Protein AF-A0A161M8I2-F1 (afdb_monomer_lite)

Secondary structure (DSSP, 8-state):
-PPPHHHHHHHHHHHTTT-SEEEEEEETTEEEEEE--HHHHHIIIIISGGGS-S-GGG---TTT-GGG-STTT--HHHHHHHHHHHGGGG-HHHHHHHHHHHHHHHHHHHHHHHT-

Foldseek 3Di:
DDDDPVNVVVVVLVVCPPDQKDWDPDDPNDTDIGGNHPVVVCCCVPVVVVVVVADPQQPDDCVVPVVCPDLNRDDDPSNVVVCVVCVVCPDPVNVVVCVVVVVVVVVVVVVVVVVD

pLDDT: mean 87.04, std 10.16, range [50.72, 97.75]

Organism: Triatoma infestans (NCBI:txid30076)

Structure (mmCIF, N/CA/C/O backbone):
data_AF-A0A161M8I2-F1
#
_entry.id   AF-A0A161M8I2-F1
#
loop_
_atom_site.group_PDB
_atom_site.id
_atom_site.type_symbol
_atom_site.label_atom_id
_atom_site.label_alt_id
_atom_site.label_comp_id
_atom_site.label_asym_id
_atom_site.label_entity_id
_atom_site.label_seq_id
_atom_site.pdbx_PDB_ins_code
_atom_site.Cartn_x
_atom_site.Cartn_y
_atom_site.Cartn_z
_atom_site.occupancy
_atom_site.B_iso_or_equiv
_atom_site.auth_seq_id
_atom_site.auth_comp_id
_atom_site.auth_asym_id
_atom_site.auth_atom_id
_atom_site.pdbx_PDB_model_num
ATOM 1 N N . MET A 1 1 ? 18.787 -10.049 19.352 1.00 50.72 1 MET A N 1
ATOM 2 C CA . MET A 1 1 ? 18.039 -9.376 18.270 1.00 50.72 1 MET A CA 1
ATOM 3 C C . MET A 1 1 ? 16.798 -8.773 18.906 1.00 50.72 1 MET A C 1
ATOM 5 O O . MET A 1 1 ? 16.102 -9.506 19.596 1.00 50.72 1 MET A O 1
ATOM 9 N N . LYS A 1 2 ? 16.615 -7.448 18.842 1.00 69.62 2 LYS A N 1
ATOM 10 C CA . LYS A 1 2 ? 15.431 -6.796 19.429 1.00 69.62 2 LYS A CA 1
ATOM 11 C C . LYS A 1 2 ? 14.218 -7.120 18.553 1.00 69.62 2 LYS A C 1
ATOM 13 O O . LYS A 1 2 ? 14.365 -7.154 17.337 1.00 69.62 2 LYS A O 1
ATOM 18 N N . GLU A 1 3 ? 13.079 -7.392 19.177 1.00 76.31 3 GLU A N 1
ATOM 19 C CA . GLU A 1 3 ? 11.808 -7.626 18.487 1.00 76.31 3 GLU A CA 1
ATOM 20 C C . GLU A 1 3 ? 11.438 -6.412 17.626 1.00 76.31 3 GLU A C 1
ATOM 22 O O . GLU A 1 3 ? 11.574 -5.270 18.078 1.00 76.31 3 GLU A O 1
ATOM 27 N N . THR A 1 4 ? 11.021 -6.653 16.381 1.00 85.88 4 THR A N 1
ATOM 28 C CA . THR A 1 4 ? 10.585 -5.574 15.492 1.00 85.88 4 THR A CA 1
ATOM 29 C C . THR A 1 4 ? 9.147 -5.162 15.806 1.00 85.88 4 THR A C 1
ATOM 31 O O . THR A 1 4 ? 8.383 -5.883 16.457 1.00 85.88 4 THR A O 1
ATOM 34 N N . LEU A 1 5 ? 8.758 -3.978 15.332 1.00 79.81 5 LEU A N 1
ATOM 35 C CA . LEU A 1 5 ? 7.369 -3.534 15.430 1.00 79.81 5 LEU A CA 1
ATOM 36 C C . LEU A 1 5 ? 6.429 -4.487 14.672 1.00 79.81 5 LEU A C 1
ATOM 38 O O . LEU A 1 5 ? 5.330 -4.762 15.142 1.00 79.81 5 LEU A O 1
ATOM 42 N N . GLU A 1 6 ? 6.881 -5.017 13.537 1.00 83.12 6 GLU A N 1
ATOM 43 C CA . GLU A 1 6 ? 6.130 -5.960 12.703 1.00 83.12 6 GLU A CA 1
ATOM 44 C C . GLU A 1 6 ? 5.870 -7.274 13.449 1.00 83.12 6 GLU A C 1
ATOM 46 O O . GLU A 1 6 ? 4.719 -7.699 13.552 1.00 83.12 6 GLU A O 1
ATOM 51 N N . ASP A 1 7 ? 6.907 -7.846 14.073 1.00 87.44 7 ASP A N 1
ATOM 52 C CA . ASP A 1 7 ? 6.781 -9.053 14.904 1.00 87.44 7 ASP A CA 1
ATOM 53 C C . ASP A 1 7 ? 5.796 -8.840 16.064 1.00 87.44 7 ASP A C 1
ATOM 55 O O . ASP A 1 7 ? 5.001 -9.721 16.401 1.00 87.44 7 ASP A O 1
ATOM 59 N N . SER A 1 8 ? 5.823 -7.646 16.664 1.00 85.44 8 SER A N 1
ATOM 60 C CA . SER A 1 8 ? 4.929 -7.282 17.766 1.00 85.44 8 SER A CA 1
ATOM 61 C C . SER A 1 8 ? 3.470 -7.188 17.304 1.00 85.44 8 SER A C 1
ATOM 63 O O . SER A 1 8 ? 2.573 -7.684 17.988 1.00 85.44 8 SER A O 1
ATOM 65 N N . ILE A 1 9 ? 3.218 -6.573 16.141 1.00 85.19 9 ILE A N 1
ATOM 66 C CA . ILE A 1 9 ? 1.872 -6.447 15.561 1.00 85.19 9 ILE A CA 1
ATOM 67 C C . ILE A 1 9 ? 1.319 -7.826 15.187 1.00 85.19 9 ILE A C 1
ATOM 69 O O . ILE A 1 9 ? 0.167 -8.110 15.510 1.00 85.19 9 ILE A O 1
ATOM 73 N N . ASP A 1 10 ? 2.126 -8.703 14.584 1.00 88.81 10 ASP A N 1
ATOM 74 C CA . ASP A 1 10 ? 1.715 -10.069 14.228 1.00 88.81 10 ASP A CA 1
ATOM 75 C C . ASP A 1 10 ? 1.327 -10.896 15.467 1.00 88.81 10 ASP A C 1
ATOM 77 O O . ASP A 1 10 ? 0.296 -11.574 15.486 1.00 88.81 10 ASP A O 1
ATOM 81 N N . LYS A 1 11 ? 2.090 -10.779 16.561 1.00 89.19 11 LYS A N 1
ATOM 82 C CA . LYS A 1 11 ? 1.728 -11.418 17.836 1.00 89.19 11 LYS A CA 1
ATOM 83 C C . LYS A 1 11 ? 0.408 -10.898 18.392 1.00 89.19 11 LYS A C 1
ATOM 85 O O . LYS A 1 11 ? -0.379 -11.689 18.912 1.00 89.19 11 LYS A O 1
ATOM 90 N N . ILE A 1 12 ? 0.161 -9.590 18.311 1.00 88.50 12 ILE A N 1
ATOM 91 C CA . ILE A 1 12 ? -1.097 -8.990 18.773 1.00 88.50 12 ILE A CA 1
ATOM 92 C C . ILE A 1 12 ? -2.257 -9.468 17.903 1.00 88.50 12 ILE A C 1
ATOM 94 O O . ILE A 1 12 ? -3.270 -9.891 18.453 1.00 88.50 12 ILE A O 1
ATOM 98 N N . TYR A 1 13 ? -2.087 -9.466 16.579 1.00 87.94 13 TYR A N 1
ATOM 99 C CA . TYR A 1 13 ? -3.071 -9.970 15.624 1.00 87.94 13 TYR A CA 1
ATOM 100 C C . TYR A 1 13 ? -3.483 -11.408 15.969 1.00 87.94 13 TYR A C 1
ATOM 102 O O . TYR A 1 13 ? -4.661 -11.680 16.176 1.00 87.94 13 TYR A O 1
ATOM 110 N N . LYS A 1 14 ? -2.504 -12.306 16.150 1.00 90.25 14 LYS A N 1
ATOM 111 C CA . LYS A 1 14 ? -2.747 -13.716 16.502 1.00 90.25 14 LYS A CA 1
ATOM 112 C C . LYS A 1 14 ? -3.367 -13.894 17.886 1.00 90.25 14 LYS A C 1
ATOM 114 O O . LYS A 1 14 ? -4.225 -14.747 18.073 1.00 90.25 14 LYS A O 1
ATOM 119 N N . LYS A 1 15 ? -2.924 -13.119 18.879 1.00 90.50 15 LYS A N 1
ATOM 120 C CA . LYS A 1 15 ? -3.427 -13.222 20.259 1.00 90.50 15 LYS A CA 1
ATOM 121 C C . LYS A 1 15 ? -4.865 -12.725 20.396 1.00 90.50 15 LYS A C 1
ATOM 123 O O . LYS A 1 15 ? -5.579 -13.174 21.286 1.00 90.50 15 LYS A O 1
ATOM 128 N N . MET A 1 16 ? -5.254 -11.770 19.560 1.00 88.88 16 MET A N 1
ATOM 129 C CA . MET A 1 16 ? -6.550 -11.102 19.623 1.00 88.88 16 MET A CA 1
ATOM 130 C C . MET A 1 16 ? -7.541 -11.654 18.594 1.00 88.88 16 MET A C 1
ATOM 132 O O . MET A 1 16 ? -8.540 -10.990 18.317 1.00 88.88 16 MET A O 1
ATOM 136 N N . ASP A 1 17 ? -7.274 -12.851 18.067 1.00 85.25 17 ASP A N 1
ATOM 137 C CA . ASP A 1 17 ? -8.150 -13.559 17.140 1.00 85.25 17 ASP A CA 1
ATOM 138 C C . ASP A 1 17 ? -9.592 -13.637 17.676 1.00 85.25 17 ASP A C 1
ATOM 140 O O . ASP A 1 17 ? -9.830 -13.842 18.869 1.00 85.25 17 ASP A O 1
ATOM 144 N N . GLY A 1 18 ? -10.560 -13.391 16.794 1.00 86.62 18 GLY A N 1
ATOM 145 C CA . GLY A 1 18 ? -11.980 -13.249 17.134 1.00 86.62 18 GLY A CA 1
ATOM 146 C C . GLY A 1 18 ? -12.437 -11.842 17.554 1.00 86.62 18 GLY A C 1
ATOM 147 O O . GLY A 1 18 ? -13.642 -11.592 17.586 1.00 86.62 18 GLY A O 1
ATOM 148 N N . ASN A 1 19 ? -11.530 -10.895 17.826 1.00 92.38 19 ASN A N 1
ATOM 149 C CA . ASN A 1 19 ? -11.904 -9.488 18.014 1.00 92.38 19 ASN A CA 1
ATOM 150 C C . ASN A 1 19 ? -11.969 -8.746 16.679 1.00 92.38 19 ASN A C 1
ATOM 152 O O . ASN A 1 19 ? -11.207 -9.025 15.760 1.00 92.38 19 ASN A O 1
ATOM 156 N N . LYS A 1 20 ? -12.831 -7.728 16.596 1.00 92.62 20 LYS A N 1
ATOM 157 C CA . LYS A 1 20 ? -12.956 -6.907 15.382 1.00 92.62 20 LYS A CA 1
ATOM 158 C C . LYS A 1 20 ? -11.886 -5.820 15.256 1.00 92.62 20 LYS A C 1
ATOM 160 O O . LYS A 1 20 ? -11.495 -5.447 14.150 1.00 92.62 20 LYS A O 1
ATOM 165 N N . TYR A 1 21 ? -11.420 -5.300 16.388 1.00 92.94 21 TYR A N 1
ATOM 166 C CA . TYR A 1 21 ? -10.375 -4.283 16.477 1.00 92.94 21 TYR A CA 1
ATOM 167 C C . TYR A 1 21 ? -9.729 -4.297 17.866 1.00 92.94 21 TYR A C 1
ATOM 169 O O . TYR A 1 21 ? -10.320 -4.777 18.834 1.00 92.94 21 TYR A O 1
ATOM 177 N N . VAL A 1 22 ? -8.519 -3.746 17.970 1.00 92.44 22 VAL A N 1
ATOM 178 C CA . VAL A 1 22 ? -7.736 -3.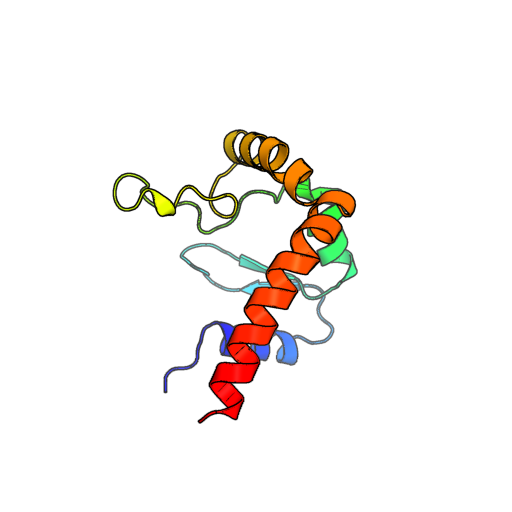677 19.211 1.00 92.44 22 VAL A CA 1
ATOM 179 C C . VAL A 1 22 ? -7.117 -2.291 19.351 1.00 92.44 22 VAL A C 1
ATOM 181 O O . VAL A 1 22 ? -6.522 -1.766 18.413 1.00 92.44 22 VAL A O 1
ATOM 184 N N . GLY A 1 23 ? -7.237 -1.692 20.535 1.00 89.12 23 GLY A N 1
ATOM 185 C CA . GLY A 1 23 ? -6.519 -0.463 20.864 1.00 89.12 23 GLY A CA 1
ATOM 186 C C . GLY A 1 23 ? -5.043 -0.750 21.133 1.00 89.12 23 GLY A C 1
ATOM 187 O O . GLY A 1 23 ? -4.716 -1.582 21.979 1.00 89.12 23 GLY A O 1
ATOM 188 N N . LEU A 1 24 ? -4.156 -0.046 20.437 1.00 84.44 24 LEU A N 1
ATOM 189 C CA . LEU A 1 24 ? -2.720 -0.070 20.674 1.00 84.44 24 LEU A CA 1
ATOM 190 C C . LEU A 1 24 ? -2.311 1.185 21.452 1.00 84.44 24 LEU A C 1
ATOM 192 O O . LEU A 1 24 ? -2.588 2.308 21.006 1.00 84.44 24 LEU A O 1
ATOM 196 N N . PRO A 1 25 ? -1.639 1.033 22.606 1.00 73.06 25 PRO A N 1
ATOM 197 C CA . PRO A 1 25 ? -1.098 2.179 23.305 1.00 73.06 25 PRO A CA 1
ATOM 198 C C . PRO A 1 25 ? 0.059 2.762 22.488 1.00 73.06 25 PRO A C 1
ATOM 200 O O . PRO A 1 25 ? 1.095 2.126 22.325 1.00 73.06 25 PRO A O 1
ATOM 203 N N . ASN A 1 26 ? -0.125 4.002 22.033 1.00 68.69 26 ASN A N 1
ATOM 204 C CA . ASN A 1 26 ? 0.948 4.911 21.643 1.00 68.69 26 ASN A CA 1
ATOM 205 C C . ASN A 1 26 ? 1.866 4.411 20.500 1.00 68.69 26 ASN A C 1
ATOM 207 O O . ASN A 1 26 ? 3.030 4.071 20.718 1.00 68.69 26 ASN A O 1
ATOM 211 N N . ILE A 1 27 ? 1.366 4.442 19.260 1.00 74.31 27 ILE A N 1
ATOM 212 C CA . ILE A 1 27 ? 2.207 4.332 18.058 1.00 74.31 27 ILE A CA 1
ATOM 213 C C . ILE A 1 27 ? 2.624 5.754 17.656 1.00 74.31 27 ILE A C 1
ATOM 215 O O . ILE A 1 27 ? 1.775 6.599 17.384 1.00 74.31 27 ILE A O 1
ATOM 219 N N . TYR A 1 28 ? 3.929 6.040 17.665 1.00 72.00 28 TYR A N 1
ATOM 220 C CA . TYR A 1 28 ? 4.498 7.368 17.361 1.00 72.00 28 TYR A CA 1
ATOM 221 C C . TYR A 1 28 ? 3.895 8.549 18.153 1.00 72.00 28 TYR A C 1
ATOM 223 O O . TYR A 1 28 ? 3.738 9.646 17.623 1.00 72.00 28 TYR A O 1
ATOM 231 N N . GLY A 1 29 ? 3.552 8.365 19.426 1.00 76.62 29 GLY A N 1
ATOM 232 C CA . GLY A 1 29 ? 2.958 9.425 20.252 1.00 76.62 29 GLY A CA 1
ATOM 233 C C . GLY A 1 29 ? 1.428 9.461 20.225 1.00 76.62 29 GLY A C 1
ATOM 234 O O . GLY A 1 29 ? 0.848 10.278 20.935 1.00 76.62 29 GLY A O 1
ATOM 235 N N . GLN A 1 30 ? 0.769 8.617 19.421 1.00 79.81 30 GLN A N 1
ATOM 236 C CA . GLN A 1 30 ? -0.664 8.725 19.135 1.00 79.81 30 GLN A CA 1
ATOM 237 C C . GLN A 1 30 ? -1.439 7.448 19.510 1.00 79.81 30 GLN A C 1
ATOM 239 O O . GLN A 1 30 ? -0.977 6.331 19.231 1.00 79.81 30 GLN A O 1
ATOM 244 N N . PRO A 1 31 ? -2.638 7.570 20.116 1.00 85.25 31 PRO A N 1
ATOM 245 C CA . PRO A 1 31 ? -3.561 6.448 20.263 1.00 85.25 31 PRO A CA 1
ATOM 246 C C . PRO A 1 31 ? -3.877 5.855 18.890 1.00 85.25 31 PRO A C 1
ATOM 248 O O . PRO A 1 31 ? -4.278 6.574 17.979 1.00 85.25 31 PRO A O 1
ATOM 251 N N . THR A 1 32 ? -3.679 4.548 18.731 1.00 86.69 32 THR A N 1
ATOM 252 C CA . THR A 1 32 ? -3.860 3.871 17.442 1.00 86.69 32 THR A CA 1
ATOM 253 C C . THR A 1 32 ? -4.775 2.673 17.613 1.00 86.69 32 THR A C 1
ATOM 255 O O . THR A 1 32 ? -4.724 1.986 18.629 1.00 86.69 32 THR A O 1
ATOM 258 N N . MET A 1 33 ? -5.622 2.417 16.622 1.00 90.00 33 MET A N 1
ATOM 259 C CA . MET A 1 33 ? -6.489 1.245 16.587 1.00 90.00 33 MET A CA 1
ATOM 260 C C . MET A 1 33 ? -6.024 0.307 15.476 1.00 90.00 33 MET A C 1
ATOM 262 O O . MET A 1 33 ? -5.865 0.727 14.332 1.00 90.00 33 MET A O 1
ATOM 266 N N . LEU A 1 34 ? -5.810 -0.958 15.823 1.00 90.38 34 LEU A N 1
ATOM 267 C CA . LEU A 1 34 ? -5.559 -2.030 14.872 1.00 90.38 34 LEU A CA 1
ATOM 268 C C . LEU A 1 34 ? -6.896 -2.652 14.470 1.00 90.38 34 LEU A C 1
ATOM 270 O O . LEU A 1 34 ? -7.640 -3.129 15.327 1.00 90.38 34 LEU A O 1
ATOM 274 N N . LEU A 1 35 ? -7.196 -2.641 13.176 1.00 92.56 35 LEU A N 1
ATOM 275 C CA . LEU A 1 35 ? -8.393 -3.260 12.612 1.00 92.56 35 LEU A CA 1
ATOM 276 C C . LEU A 1 35 ? -8.091 -4.719 12.267 1.00 92.56 35 LEU A C 1
ATOM 278 O O . LEU A 1 35 ? -7.057 -4.996 11.661 1.00 92.56 35 LEU A O 1
ATOM 282 N N . LEU A 1 36 ? -8.982 -5.629 12.655 1.00 92.88 36 LEU A N 1
ATOM 283 C CA . LEU A 1 36 ? -8.819 -7.074 12.458 1.00 92.88 36 LEU A CA 1
ATOM 284 C C . LEU A 1 36 ? -9.938 -7.669 11.591 1.00 92.88 36 LEU A C 1
ATOM 286 O O . LEU A 1 36 ? -9.704 -8.632 10.870 1.00 92.88 36 LEU A O 1
ATOM 290 N N . ASP A 1 37 ? -11.137 -7.083 11.635 1.00 94.06 37 ASP A N 1
ATOM 291 C CA . ASP A 1 37 ? -12.292 -7.516 10.845 1.00 94.06 37 ASP A CA 1
ATOM 292 C C . ASP A 1 37 ? -12.199 -7.001 9.391 1.00 94.06 37 ASP A C 1
ATOM 294 O O . ASP A 1 37 ? -12.180 -5.779 9.184 1.00 94.06 37 ASP A O 1
ATOM 298 N N . PRO A 1 38 ? -12.179 -7.890 8.376 1.00 93.81 38 PRO A N 1
ATOM 299 C CA . PRO A 1 38 ? -12.154 -7.502 6.968 1.00 93.81 38 PRO A CA 1
ATOM 300 C C . PRO A 1 38 ? -13.293 -6.565 6.556 1.00 93.81 38 PRO A C 1
ATOM 302 O O . PRO A 1 38 ? -13.064 -5.676 5.738 1.00 93.81 38 PRO A O 1
ATOM 305 N N . GLU A 1 39 ? -14.490 -6.706 7.136 1.00 96.12 39 GLU A N 1
ATOM 306 C CA . GLU A 1 39 ? -15.634 -5.846 6.808 1.00 96.12 39 GLU A CA 1
ATOM 307 C C . GLU A 1 39 ? -15.383 -4.400 7.251 1.00 96.12 39 GLU A C 1
ATOM 309 O O . GLU A 1 39 ? -15.694 -3.450 6.529 1.00 96.12 39 GLU A O 1
ATOM 314 N N . ILE A 1 40 ? -14.768 -4.220 8.425 1.00 95.62 40 ILE A N 1
ATOM 315 C CA . ILE A 1 40 ? -14.400 -2.895 8.942 1.00 95.62 40 ILE A CA 1
ATOM 316 C C . ILE A 1 40 ? -13.245 -2.309 8.129 1.00 95.62 40 ILE A C 1
ATOM 318 O O . ILE A 1 40 ? -13.245 -1.117 7.816 1.00 95.62 40 ILE A O 1
ATOM 322 N N . ILE A 1 41 ? -12.264 -3.138 7.766 1.00 95.12 41 ILE A N 1
ATOM 323 C CA . ILE A 1 41 ? -11.138 -2.720 6.925 1.00 95.12 41 ILE A CA 1
ATOM 324 C C . ILE A 1 41 ? -11.650 -2.237 5.564 1.00 95.12 41 ILE A C 1
ATOM 326 O O . ILE A 1 41 ? -11.247 -1.167 5.111 1.00 95.12 41 ILE A O 1
ATOM 330 N N . GLU A 1 42 ? -12.565 -2.972 4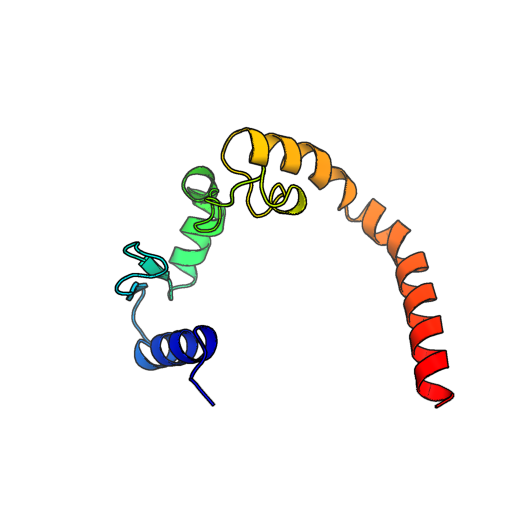.931 1.00 96.81 42 GLU A N 1
ATOM 331 C CA . GLU A 1 42 ? -13.193 -2.570 3.670 1.00 96.81 42 GLU A CA 1
ATOM 332 C C . GLU A 1 42 ? -13.969 -1.259 3.827 1.00 96.81 42 GLU A C 1
ATOM 334 O O . GLU A 1 42 ? -13.814 -0.337 3.022 1.00 96.81 42 GLU A O 1
ATOM 339 N N . GLN A 1 43 ? -14.768 -1.149 4.892 1.00 96.62 43 GLN A N 1
ATOM 340 C CA . GLN A 1 43 ? -15.520 0.061 5.199 1.00 96.62 43 GLN A CA 1
ATOM 341 C C . GLN A 1 43 ? -14.595 1.285 5.257 1.00 96.62 43 GLN A C 1
ATOM 343 O O . GLN A 1 43 ? -14.866 2.282 4.594 1.00 96.62 43 GLN A O 1
ATOM 348 N N . ILE A 1 44 ? -13.471 1.190 5.969 1.00 95.12 44 ILE A N 1
ATOM 349 C CA . ILE A 1 44 ? -12.526 2.299 6.159 1.00 95.12 44 ILE A CA 1
ATOM 350 C C . ILE A 1 44 ? -11.694 2.580 4.901 1.00 95.12 44 ILE A C 1
ATOM 352 O O . ILE A 1 44 ? -11.524 3.738 4.522 1.00 95.12 44 ILE A O 1
ATOM 356 N N . LEU A 1 45 ? -11.169 1.545 4.241 1.00 93.88 45 LEU A N 1
ATOM 357 C CA . LEU A 1 45 ? -10.250 1.704 3.109 1.00 93.88 45 LEU A CA 1
ATOM 358 C C . LEU A 1 45 ? -10.951 1.976 1.776 1.00 93.88 45 LEU A C 1
ATOM 360 O O . LEU A 1 45 ? -10.294 2.443 0.845 1.00 93.88 45 LEU A O 1
ATOM 364 N N . ILE A 1 46 ? -12.252 1.688 1.669 1.00 94.75 46 ILE A N 1
ATOM 365 C CA . ILE A 1 46 ? -13.022 1.858 0.431 1.00 94.75 46 ILE A CA 1
ATOM 366 C C . ILE A 1 46 ? -14.149 2.865 0.623 1.00 94.75 46 ILE A C 1
ATOM 368 O O . ILE A 1 46 ? -14.149 3.904 -0.037 1.00 94.75 46 ILE A O 1
ATOM 372 N N . LYS A 1 47 ? -15.115 2.570 1.502 1.00 96.00 47 LYS A N 1
ATOM 373 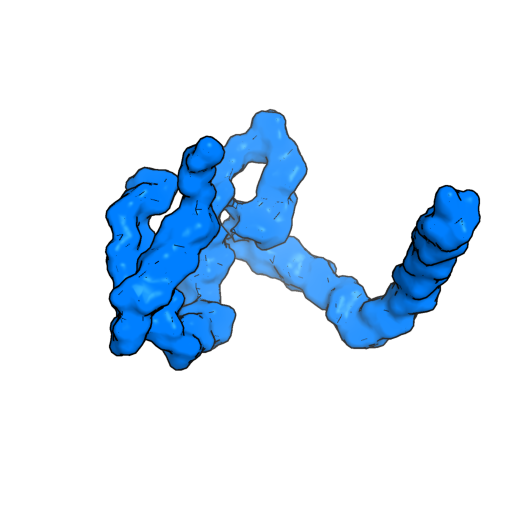C CA . LYS A 1 47 ? -16.363 3.350 1.578 1.00 96.00 47 LYS A CA 1
ATOM 374 C C . LYS A 1 47 ? -16.142 4.712 2.230 1.00 96.00 47 LYS A C 1
ATOM 376 O O . LYS A 1 47 ? -16.541 5.731 1.677 1.00 96.00 47 LYS A O 1
ATOM 381 N N . ASP A 1 48 ? -15.421 4.724 3.346 1.00 95.62 48 ASP A N 1
ATOM 382 C CA . ASP A 1 48 ? -15.150 5.913 4.152 1.00 95.62 48 ASP A CA 1
ATOM 383 C C . ASP A 1 48 ? -13.745 6.482 3.919 1.00 95.62 48 ASP A C 1
ATOM 385 O O . ASP A 1 48 ? -13.298 7.360 4.660 1.00 95.62 48 ASP A O 1
ATOM 389 N N . PHE A 1 49 ? -13.057 6.044 2.859 1.00 91.31 49 PHE A N 1
ATOM 390 C CA . PHE A 1 49 ? -11.671 6.418 2.562 1.00 91.31 49 PHE A CA 1
ATOM 391 C C . PHE A 1 49 ? -11.436 7.937 2.556 1.00 91.31 49 PHE A C 1
ATOM 393 O O . PHE A 1 49 ? -10.371 8.408 2.952 1.00 91.31 49 PHE A O 1
ATOM 400 N N . SER A 1 50 ? -12.430 8.738 2.155 1.00 89.62 50 SER A N 1
ATOM 401 C CA . SER A 1 50 ? -12.334 10.203 2.171 1.00 89.62 50 SER A CA 1
ATOM 402 C C . SER A 1 50 ? -12.034 10.793 3.553 1.00 89.62 50 SER A C 1
ATOM 404 O O . SER A 1 50 ? -11.472 11.885 3.625 1.00 89.62 50 SER A O 1
ATOM 406 N N . HIS A 1 51 ? -12.381 10.089 4.631 1.00 90.00 51 HIS A N 1
ATOM 407 C CA . HIS A 1 51 ? -12.091 10.486 6.010 1.00 90.00 51 HIS A CA 1
ATOM 408 C C . HIS A 1 51 ? -10.719 9.988 6.495 1.00 90.00 51 HIS A C 1
ATOM 410 O O . HIS A 1 51 ? -10.161 10.566 7.421 1.00 90.00 51 HIS A O 1
ATOM 416 N N . PHE A 1 52 ? -10.154 8.960 5.851 1.00 89.06 52 PHE A N 1
ATOM 417 C CA . PHE A 1 52 ? -8.946 8.242 6.287 1.00 89.06 52 PHE A CA 1
ATOM 418 C C . PHE A 1 52 ? -7.794 8.299 5.265 1.00 89.06 52 PHE A C 1
ATOM 420 O O . PHE A 1 52 ? -6.929 7.425 5.233 1.00 89.06 52 PHE A O 1
ATOM 427 N N . GLN A 1 53 ? -7.778 9.314 4.397 1.00 84.56 53 GLN A N 1
ATOM 428 C CA . GLN A 1 53 ? -6.788 9.429 3.314 1.00 84.56 53 GLN A CA 1
ATOM 429 C C . GLN A 1 53 ? -5.380 9.828 3.796 1.00 84.56 53 GLN A C 1
ATOM 431 O O . GLN A 1 53 ? -4.390 9.508 3.135 1.00 84.56 53 GLN A O 1
ATOM 436 N N . ASP A 1 54 ? -5.292 10.511 4.938 1.00 85.25 54 ASP A N 1
ATOM 437 C CA . ASP A 1 54 ? -4.048 11.050 5.479 1.00 85.25 54 ASP A CA 1
ATOM 438 C C . ASP A 1 54 ? -3.321 10.002 6.338 1.00 85.25 54 ASP A C 1
ATOM 440 O O . ASP A 1 54 ? -3.907 9.380 7.225 1.00 85.25 54 ASP A O 1
ATOM 444 N N . ARG A 1 55 ? -2.019 9.803 6.091 1.00 79.56 55 ARG A N 1
ATOM 445 C CA . ARG A 1 55 ? -1.195 8.825 6.823 1.00 79.56 55 ARG A CA 1
ATOM 446 C C . ARG A 1 55 ? -0.464 9.465 8.003 1.00 79.56 55 ARG A C 1
ATOM 448 O O . ARG A 1 55 ? -0.075 10.627 7.942 1.00 79.56 55 ARG A O 1
ATOM 455 N N . ILE A 1 56 ? -0.226 8.669 9.051 1.00 69.62 56 ILE A N 1
ATOM 456 C CA . ILE A 1 56 ? 0.409 9.083 10.323 1.00 69.62 56 ILE A CA 1
ATOM 457 C C . ILE A 1 56 ? 1.842 9.620 10.121 1.00 69.62 56 ILE A C 1
ATOM 459 O O . ILE A 1 56 ? 2.313 10.454 10.893 1.00 69.62 56 ILE A O 1
ATOM 463 N N . SER A 1 57 ? 2.536 9.188 9.064 1.00 63.88 57 SER A N 1
ATOM 464 C CA . SER A 1 57 ? 3.934 9.537 8.788 1.00 63.88 57 SER A CA 1
ATOM 465 C C . SER A 1 57 ? 4.154 10.941 8.211 1.00 63.88 57 SER A C 1
ATOM 467 O O . SER A 1 57 ? 5.274 11.283 7.879 1.00 63.88 57 SER A O 1
ATOM 469 N N . SER A 1 58 ? 3.143 11.789 8.075 1.00 56.97 58 SER A N 1
ATOM 470 C CA . SER A 1 58 ? 3.245 13.059 7.336 1.00 56.97 58 SER A CA 1
ATOM 471 C C . SER A 1 58 ? 3.970 14.217 8.044 1.00 56.97 58 SER A C 1
ATOM 473 O O . SER A 1 58 ? 4.103 15.287 7.458 1.00 56.97 58 SER A O 1
ATOM 475 N N . HIS A 1 59 ? 4.493 14.038 9.261 1.00 58.84 59 HIS A N 1
ATOM 476 C CA . HIS A 1 59 ? 5.206 15.098 10.003 1.00 58.84 59 HIS A CA 1
ATOM 477 C C . HIS A 1 59 ? 6.675 15.275 9.578 1.00 58.84 59 HIS A C 1
ATOM 479 O O . HIS A 1 59 ? 7.525 15.701 10.360 1.00 58.84 59 HIS A O 1
ATOM 485 N N . PHE A 1 60 ? 6.997 14.905 8.346 1.00 65.62 60 PHE A N 1
ATOM 486 C CA . PHE A 1 60 ? 8.341 14.994 7.805 1.00 65.62 60 PHE A CA 1
ATOM 487 C C . PHE A 1 60 ? 8.663 16.431 7.381 1.00 65.62 60 PHE A C 1
ATOM 489 O O . PHE A 1 60 ? 7.918 17.035 6.613 1.00 65.62 60 PHE A O 1
ATOM 496 N N . ASP A 1 61 ? 9.777 16.980 7.874 1.00 66.81 61 ASP A N 1
ATOM 497 C CA . ASP A 1 61 ? 10.250 18.298 7.450 1.00 66.81 61 ASP A CA 1
ATOM 498 C C . ASP A 1 61 ? 10.842 18.208 6.040 1.00 66.81 61 ASP A C 1
ATOM 500 O O . ASP A 1 61 ? 11.965 17.743 5.819 1.00 66.81 61 ASP A O 1
ATOM 504 N N . THR A 1 62 ? 10.075 18.688 5.068 1.00 68.62 62 THR A N 1
ATOM 505 C CA . THR A 1 62 ? 10.435 18.634 3.652 1.00 68.62 62 THR A CA 1
ATOM 506 C C . THR A 1 62 ? 11.625 19.534 3.314 1.00 68.62 62 THR A C 1
ATOM 508 O O . THR A 1 62 ? 12.291 19.314 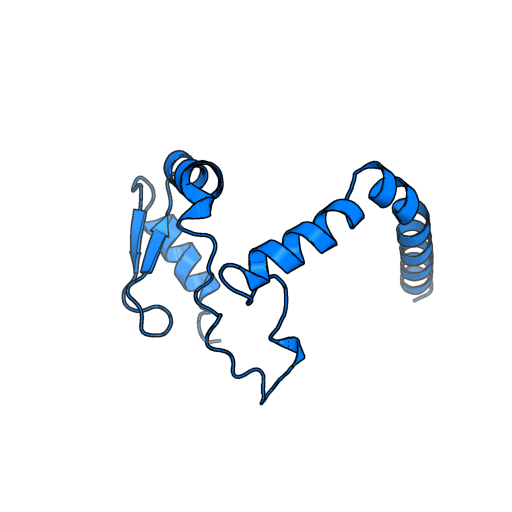2.301 1.00 68.62 62 THR A O 1
ATOM 511 N N . LYS A 1 63 ? 11.983 20.477 4.203 1.00 74.38 63 LYS A N 1
ATOM 512 C CA . LYS A 1 63 ? 13.223 21.263 4.104 1.00 74.38 63 LYS A CA 1
ATOM 513 C C . LYS A 1 63 ? 14.465 20.428 4.400 1.00 74.38 63 LYS A C 1
ATOM 515 O O . LYS A 1 63 ? 15.538 20.751 3.900 1.00 74.38 63 LYS A O 1
ATOM 520 N N . VAL A 1 64 ? 14.327 19.376 5.206 1.00 79.19 64 VAL A N 1
ATOM 521 C CA . VAL A 1 64 ? 15.421 18.459 5.552 1.00 79.19 64 VAL A CA 1
ATOM 522 C C . VAL A 1 64 ? 15.577 17.381 4.481 1.00 79.19 64 VAL A C 1
ATOM 524 O O . VAL A 1 64 ? 16.702 17.026 4.135 1.00 79.19 64 VAL A O 1
ATOM 527 N N . ASN A 1 65 ? 14.473 16.875 3.917 1.00 79.00 65 ASN A N 1
ATOM 528 C CA . ASN A 1 65 ? 14.523 15.906 2.824 1.00 79.00 65 ASN A CA 1
ATOM 529 C C . ASN A 1 65 ? 13.364 16.091 1.821 1.00 79.00 65 ASN A C 1
ATOM 531 O O . ASN A 1 65 ? 12.260 15.593 2.055 1.00 79.00 65 ASN A O 1
ATOM 535 N N . PRO A 1 66 ? 13.626 16.699 0.649 1.00 78.62 66 PRO A N 1
ATOM 536 C CA . PRO A 1 66 ? 12.614 16.913 -0.387 1.00 78.62 66 PRO A CA 1
ATOM 537 C C . PRO A 1 66 ? 11.966 15.628 -0.928 1.00 78.62 66 PRO A C 1
ATOM 539 O O . PRO A 1 66 ? 10.836 15.662 -1.405 1.00 78.62 66 PRO A O 1
ATOM 542 N N . LEU A 1 67 ? 12.634 14.469 -0.832 1.00 80.38 67 LEU A N 1
ATOM 543 C CA . LEU A 1 67 ? 12.071 13.181 -1.273 1.00 80.38 67 LEU A CA 1
ATOM 544 C C . LEU A 1 67 ? 10.946 12.674 -0.354 1.00 80.38 67 LEU A C 1
ATOM 546 O O . LEU A 1 67 ? 10.236 11.720 -0.690 1.00 80.38 67 LEU A O 1
ATOM 550 N N . GLN A 1 68 ? 10.766 13.305 0.809 1.00 77.75 68 GLN A N 1
ATOM 551 C CA . GLN A 1 68 ? 9.660 12.998 1.708 1.00 77.75 68 GLN A CA 1
ATOM 552 C C . GLN A 1 68 ? 8.316 13.508 1.166 1.00 77.75 68 GLN A C 1
ATOM 554 O O . GLN A 1 68 ? 7.294 12.944 1.551 1.00 77.75 68 GLN A O 1
ATOM 559 N N . GLU A 1 69 ? 8.294 14.451 0.212 1.00 78.56 69 GLU A N 1
ATOM 560 C CA . GLU A 1 69 ? 7.086 14.900 -0.508 1.00 78.56 69 GLU A CA 1
ATOM 561 C C . GLU A 1 69 ? 6.666 13.924 -1.619 1.00 78.56 69 GLU A C 1
ATOM 563 O O . GLU A 1 69 ? 6.636 14.239 -2.808 1.00 78.56 69 GLU A O 1
ATOM 568 N N . ASN A 1 70 ? 6.322 12.698 -1.236 1.00 83.81 70 ASN A N 1
ATOM 569 C CA . ASN A 1 70 ? 5.811 11.686 -2.157 1.00 83.81 70 ASN A CA 1
ATOM 570 C C . ASN A 1 70 ? 4.321 11.395 -1.913 1.00 83.81 70 ASN A C 1
ATOM 572 O O . ASN A 1 70 ? 3.736 11.793 -0.906 1.00 83.81 70 ASN A O 1
ATOM 576 N N . LEU A 1 71 ? 3.704 10.655 -2.840 1.00 86.25 71 LEU A N 1
ATOM 577 C CA . LEU A 1 71 ? 2.274 10.333 -2.811 1.00 86.25 71 LEU A CA 1
ATOM 578 C C . LEU A 1 71 ? 1.816 9.621 -1.525 1.00 86.25 71 LEU A C 1
ATOM 580 O O . LEU A 1 71 ? 0.633 9.674 -1.205 1.00 86.25 71 LEU A O 1
ATOM 584 N N . PHE A 1 72 ? 2.708 8.955 -0.790 1.00 82.19 72 PHE A N 1
ATOM 585 C CA . PHE A 1 72 ? 2.352 8.289 0.464 1.00 82.19 72 PHE A CA 1
ATOM 586 C C . PHE A 1 72 ? 2.339 9.238 1.667 1.00 82.19 72 PHE A C 1
ATOM 588 O O . PHE A 1 72 ? 1.633 8.962 2.632 1.00 82.19 72 PHE A O 1
ATOM 595 N N . ASN A 1 73 ? 3.086 10.340 1.607 1.00 82.62 73 ASN A N 1
ATOM 596 C CA . ASN A 1 73 ? 3.261 11.263 2.729 1.00 82.62 73 ASN A CA 1
ATOM 597 C C . ASN A 1 73 ? 2.478 12.572 2.577 1.00 82.62 73 ASN A C 1
ATOM 599 O O . ASN A 1 73 ? 2.167 13.207 3.582 1.00 82.62 73 ASN A O 1
ATOM 603 N N . LEU A 1 74 ? 2.166 12.989 1.344 1.00 86.12 74 LEU A N 1
ATOM 604 C CA . LEU A 1 74 ? 1.323 14.161 1.114 1.00 86.12 74 LEU A CA 1
ATOM 605 C C . LEU A 1 74 ? -0.075 13.948 1.705 1.00 86.12 74 LEU A C 1
ATOM 607 O O . LEU A 1 74 ? -0.598 12.834 1.703 1.00 86.12 74 LEU A O 1
ATOM 611 N N . GLN A 1 75 ? -0.694 15.046 2.133 1.00 84.56 75 GLN A N 1
ATOM 612 C CA . GLN A 1 75 ? -2.024 15.058 2.739 1.00 84.56 75 GLN A CA 1
ATOM 613 C C . GLN A 1 75 ? -3.007 15.934 1.960 1.00 84.56 75 GLN A C 1
ATOM 615 O O . GLN A 1 75 ? -2.623 16.780 1.137 1.00 84.56 75 GLN A O 1
ATOM 620 N N . GLY A 1 76 ? -4.296 15.722 2.227 1.00 86.62 76 GLY A N 1
ATOM 621 C CA . GLY A 1 76 ? -5.384 16.582 1.771 1.00 86.62 76 GLY A CA 1
ATOM 622 C C . GLY A 1 76 ? -5.352 16.896 0.269 1.00 86.62 76 GLY A C 1
ATOM 623 O O . GLY A 1 76 ? -5.256 16.015 -0.588 1.00 86.62 76 GLY A O 1
ATOM 624 N N . GLN A 1 77 ? -5.465 18.180 -0.078 1.00 89.00 77 GLN A N 1
ATOM 625 C CA . GLN A 1 77 ? -5.622 18.604 -1.473 1.00 89.00 77 GLN A CA 1
ATOM 626 C C . GLN A 1 77 ? -4.374 18.355 -2.335 1.00 89.00 77 GLN A C 1
ATOM 628 O O . GLN A 1 77 ? -4.501 18.054 -3.528 1.00 89.00 77 GLN A O 1
ATOM 633 N N . MET A 1 78 ? -3.175 18.445 -1.753 1.00 87.81 78 MET A N 1
ATOM 634 C CA . MET A 1 78 ? -1.926 18.165 -2.471 1.00 87.81 78 MET A CA 1
ATOM 635 C C . MET A 1 78 ? -1.842 16.690 -2.855 1.00 87.81 78 MET A C 1
ATOM 637 O O . MET A 1 78 ? -1.574 16.374 -4.016 1.00 87.81 78 MET A O 1
ATOM 641 N N . TRP A 1 79 ? -2.173 15.798 -1.916 1.00 89.12 79 TRP A N 1
ATOM 642 C CA . TRP A 1 79 ? -2.280 14.366 -2.176 1.00 89.12 79 TRP A CA 1
ATOM 643 C C . TRP A 1 79 ? -3.283 14.058 -3.291 1.00 89.12 79 TRP A C 1
ATOM 645 O O . TRP A 1 79 ? -2.935 13.387 -4.265 1.00 89.12 79 TRP A O 1
ATOM 655 N N . LYS A 1 80 ? -4.502 14.617 -3.208 1.00 89.69 80 LYS A N 1
ATOM 656 C CA . LYS A 1 80 ? -5.546 14.432 -4.234 1.00 89.69 80 LYS A CA 1
ATOM 657 C C . LYS A 1 80 ? -5.066 14.864 -5.618 1.00 89.69 80 LYS A C 1
ATOM 659 O O . LYS A 1 80 ? -5.294 14.161 -6.602 1.00 89.69 80 LYS A O 1
ATOM 664 N N . THR A 1 81 ? -4.381 16.004 -5.688 1.00 92.62 81 THR A N 1
ATOM 665 C CA . THR A 1 81 ? -3.864 16.567 -6.942 1.00 92.62 81 THR A CA 1
ATOM 666 C C . THR A 1 81 ? -2.739 15.718 -7.526 1.00 92.62 81 THR A C 1
ATOM 668 O O . THR A 1 81 ? -2.712 15.469 -8.730 1.00 92.62 81 THR A O 1
ATOM 671 N N . LEU A 1 82 ? -1.800 15.251 -6.700 1.00 91.69 82 LEU A N 1
ATOM 672 C CA . LEU A 1 82 ? -0.726 14.383 -7.180 1.00 91.69 82 LEU A CA 1
ATOM 673 C C . LEU A 1 82 ? -1.282 13.026 -7.634 1.00 91.69 82 LEU A C 1
ATOM 675 O O . LEU A 1 82 ? -0.918 12.535 -8.704 1.00 91.69 82 LEU A O 1
ATOM 679 N N . ARG A 1 83 ? -2.217 12.449 -6.869 1.00 91.56 83 ARG A N 1
ATOM 680 C CA . ARG A 1 83 ? -2.885 11.190 -7.217 1.00 91.56 83 ARG A CA 1
ATOM 681 C C . ARG A 1 83 ? -3.604 11.283 -8.556 1.00 91.56 83 ARG A C 1
ATOM 683 O O . ARG A 1 83 ? -3.454 10.377 -9.376 1.00 91.56 83 ARG A O 1
ATOM 690 N N . SER A 1 84 ? -4.375 12.345 -8.790 1.00 93.38 84 SER A N 1
ATOM 691 C CA . SER A 1 84 ? -5.126 12.508 -10.040 1.00 93.38 84 SER A CA 1
ATOM 692 C C . SER A 1 84 ? -4.206 12.650 -11.254 1.00 93.38 84 SER A C 1
ATOM 694 O O . SER A 1 84 ? -4.521 12.115 -12.313 1.00 93.38 84 SER A O 1
ATOM 696 N N . LYS A 1 85 ? -3.038 13.282 -11.090 1.00 93.75 85 LYS A N 1
ATOM 697 C CA . LYS A 1 85 ? -2.010 13.378 -12.137 1.00 93.75 85 LYS A CA 1
ATOM 698 C C . LYS A 1 85 ? -1.311 12.047 -12.425 1.00 93.75 85 LYS A C 1
ATOM 700 O O . LYS A 1 85 ? -0.994 11.777 -13.577 1.00 93.75 85 LYS A O 1
ATOM 705 N N . LEU A 1 86 ? -1.062 11.225 -11.403 1.00 92.88 86 LEU A N 1
ATOM 706 C CA . LEU A 1 86 ? -0.319 9.965 -11.548 1.00 92.88 86 LEU A CA 1
ATOM 707 C C . LEU A 1 86 ? -1.188 8.779 -11.979 1.00 92.88 86 LEU A C 1
ATOM 709 O O . LEU A 1 86 ? -0.715 7.913 -12.711 1.00 92.88 86 LEU A O 1
ATOM 713 N N . SER A 1 87 ? -2.450 8.732 -11.547 1.00 93.31 87 SER A N 1
ATOM 714 C CA . SER A 1 87 ? -3.347 7.592 -11.799 1.00 93.31 87 SER A CA 1
ATOM 715 C C . SER A 1 87 ? -3.467 7.197 -13.287 1.00 93.31 87 SER A C 1
ATOM 717 O O . SER A 1 87 ? -3.424 6.000 -13.572 1.00 93.31 87 SER A O 1
ATOM 719 N N . PRO A 1 88 ? -3.537 8.134 -14.260 1.00 93.62 88 PRO A N 1
ATOM 720 C CA . PRO A 1 88 ? -3.628 7.794 -15.686 1.00 93.62 88 PRO A CA 1
ATOM 721 C C . PRO A 1 88 ? -2.412 7.035 -16.244 1.00 93.62 88 PRO A C 1
ATOM 723 O O . PRO A 1 88 ? -2.531 6.319 -17.243 1.00 93.62 88 PRO A O 1
ATOM 726 N N . THR A 1 89 ? -1.243 7.158 -15.608 1.00 92.44 89 THR A N 1
ATOM 727 C CA . THR A 1 89 ? -0.015 6.466 -16.030 1.00 92.44 89 THR A CA 1
ATOM 728 C C . THR A 1 89 ? -0.089 4.962 -15.773 1.00 92.44 89 THR A C 1
ATOM 730 O O . THR A 1 89 ? 0.499 4.184 -16.517 1.00 92.44 89 THR A O 1
ATOM 733 N N . PHE A 1 90 ? -0.871 4.536 -14.778 1.00 91.69 90 PHE A N 1
ATOM 734 C CA . PHE A 1 90 ? -0.995 3.137 -14.355 1.00 91.69 90 PHE A CA 1
ATOM 735 C C . PHE A 1 90 ? -2.260 2.455 -14.896 1.00 91.69 90 PHE A C 1
ATOM 737 O O . PHE A 1 90 ? -2.789 1.522 -14.297 1.00 91.69 90 PHE A O 1
ATOM 744 N N . THR A 1 91 ? -2.767 2.910 -16.043 1.00 95.06 91 THR A N 1
ATOM 745 C CA . THR A 1 91 ? -3.868 2.224 -16.735 1.00 95.06 91 THR A CA 1
ATOM 746 C C . THR A 1 91 ? -3.409 0.872 -17.278 1.00 95.06 91 THR A C 1
ATOM 748 O O . THR A 1 91 ? -2.253 0.709 -17.668 1.00 95.06 91 THR A O 1
ATOM 751 N N . SER A 1 92 ? -4.325 -0.095 -17.392 1.00 94.50 92 SER A N 1
ATOM 752 C CA . SER A 1 92 ? -4.006 -1.431 -17.919 1.00 94.50 92 SER A CA 1
ATOM 753 C C . SER A 1 92 ? -3.349 -1.383 -19.304 1.00 94.50 92 SER A C 1
ATOM 755 O O . SER A 1 92 ? -2.453 -2.173 -19.584 1.00 94.50 92 SER A O 1
ATOM 757 N N . GLY A 1 93 ? -3.736 -0.427 -20.159 1.00 94.38 93 GLY A N 1
ATOM 758 C CA . GLY A 1 93 ? -3.117 -0.228 -21.473 1.00 94.38 93 GLY A CA 1
ATOM 759 C C . GLY A 1 93 ? -1.663 0.247 -21.394 1.00 94.38 93 GLY A C 1
ATOM 760 O O . GLY A 1 93 ? -0.803 -0.293 -22.088 1.00 94.38 93 GLY A O 1
ATOM 761 N N . LYS A 1 94 ? -1.365 1.217 -20.519 1.00 93.50 94 LYS A N 1
ATOM 762 C CA . LYS A 1 94 ? 0.007 1.703 -20.294 1.00 93.50 94 LYS A CA 1
ATOM 763 C C . LYS A 1 94 ? 0.877 0.640 -19.629 1.00 93.50 94 LYS A C 1
ATOM 765 O O . LYS A 1 94 ? 1.996 0.423 -20.079 1.00 93.50 94 LYS A O 1
ATOM 770 N N . LEU A 1 95 ? 0.341 -0.083 -18.646 1.00 95.19 95 LEU A N 1
ATOM 771 C CA . LEU A 1 95 ? 1.033 -1.200 -18.000 1.00 95.19 95 LEU A CA 1
ATOM 772 C C . LEU A 1 95 ? 1.361 -2.320 -18.993 1.00 95.19 95 LEU A C 1
ATOM 774 O O . LEU A 1 95 ? 2.488 -2.806 -19.015 1.00 95.19 95 LEU A O 1
ATOM 778 N N . LYS A 1 96 ? 0.415 -2.681 -19.870 1.00 94.19 96 LYS A N 1
ATOM 779 C CA . LYS A 1 96 ? 0.657 -3.667 -20.932 1.00 94.19 96 LYS A CA 1
ATOM 780 C C . LYS A 1 96 ? 1.759 -3.216 -21.892 1.00 94.19 96 LYS A C 1
ATOM 782 O O . LYS A 1 96 ? 2.540 -4.044 -22.343 1.00 94.19 96 LYS A O 1
ATOM 787 N N . TRP A 1 97 ? 1.837 -1.920 -22.190 1.00 92.81 97 TRP A N 1
ATOM 788 C CA . TRP A 1 97 ? 2.909 -1.365 -23.015 1.00 92.81 97 TRP A CA 1
ATOM 789 C C . TRP A 1 97 ? 4.276 -1.399 -22.309 1.00 92.81 97 TRP A C 1
ATOM 791 O O . TRP A 1 97 ? 5.267 -1.756 -22.933 1.00 92.81 97 TRP A O 1
ATOM 801 N N . MET A 1 98 ? 4.327 -1.102 -21.005 1.00 95.56 98 MET A N 1
ATOM 802 C CA . MET A 1 98 ? 5.558 -1.163 -20.198 1.00 95.56 98 MET A CA 1
ATOM 803 C C . MET A 1 98 ? 6.065 -2.594 -19.972 1.00 95.56 98 MET A C 1
ATOM 805 O O . MET A 1 98 ? 7.254 -2.791 -19.724 1.00 95.56 98 MET A O 1
ATOM 809 N N . PHE A 1 99 ? 5.180 -3.590 -20.051 1.00 95.50 99 PHE A N 1
ATOM 810 C CA . PHE A 1 99 ? 5.496 -4.986 -19.751 1.00 95.50 99 PHE A CA 1
ATOM 811 C C . PHE A 1 99 ? 6.693 -5.521 -20.545 1.00 95.50 99 PHE A C 1
ATOM 813 O O . PHE A 1 99 ? 7.536 -6.208 -19.975 1.00 95.50 99 PHE A O 1
ATOM 820 N N . SER A 1 100 ? 6.812 -5.172 -21.831 1.00 94.44 100 SER A N 1
ATOM 821 C CA . SER A 1 100 ? 7.936 -5.624 -22.661 1.00 94.44 100 SER A CA 1
ATOM 822 C C . SER A 1 100 ? 9.281 -5.129 -22.130 1.00 94.44 100 SER A C 1
ATOM 824 O O . SER A 1 100 ? 10.223 -5.909 -22.048 1.00 94.44 100 SER A O 1
ATOM 826 N N . GLN A 1 101 ? 9.360 -3.866 -21.701 1.00 95.62 101 GLN A N 1
ATOM 827 C CA . GLN A 1 101 ? 10.582 -3.286 -21.141 1.00 95.62 101 GLN A CA 1
ATOM 828 C C . GLN A 1 101 ? 10.952 -3.940 -19.810 1.00 95.62 101 GLN A C 1
ATOM 830 O O . GLN A 1 101 ? 12.121 -4.231 -19.570 1.00 95.62 101 GLN A O 1
ATOM 835 N N . ILE A 1 102 ? 9.953 -4.198 -18.959 1.00 97.00 102 ILE A N 1
ATOM 836 C CA . ILE A 1 102 ? 10.159 -4.901 -17.689 1.00 97.00 102 ILE A CA 1
ATOM 837 C C . ILE A 1 102 ? 10.710 -6.305 -17.960 1.00 97.00 102 ILE A C 1
ATOM 839 O O . ILE A 1 102 ? 11.722 -6.667 -17.367 1.00 97.00 102 ILE A O 1
ATOM 843 N N . SER A 1 103 ? 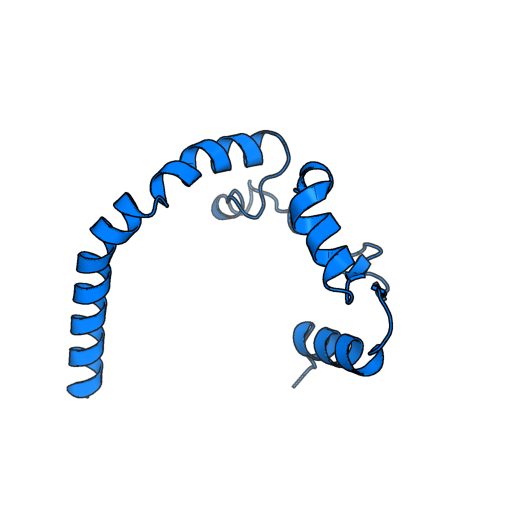10.107 -7.045 -18.898 1.00 97.19 103 SER A N 1
ATOM 844 C CA . SER A 1 103 ? 10.563 -8.385 -19.288 1.00 97.19 103 SER A CA 1
ATOM 845 C C . SER A 1 103 ? 12.013 -8.373 -19.761 1.00 97.19 103 SER A C 1
ATOM 847 O O . SER A 1 103 ? 12.809 -9.156 -19.264 1.00 97.19 103 SER A O 1
ATOM 849 N N . SER A 1 104 ? 12.391 -7.437 -20.637 1.00 97.25 104 SER A N 1
ATOM 850 C CA . SER A 1 104 ? 13.773 -7.343 -21.121 1.00 97.25 104 SER A CA 1
ATOM 851 C C . SER A 1 104 ? 14.777 -7.084 -19.994 1.00 97.25 104 SER A C 1
ATOM 853 O O . SER A 1 104 ? 15.843 -7.693 -19.966 1.00 97.25 104 SER A O 1
ATOM 855 N N . CYS A 1 105 ? 14.446 -6.214 -19.036 1.00 97.44 105 CYS A N 1
ATOM 856 C CA . CYS A 1 105 ? 15.289 -6.004 -17.857 1.00 97.44 105 CYS A CA 1
ATOM 857 C C . CYS A 1 105 ? 15.391 -7.269 -16.992 1.00 97.44 105 CYS A C 1
ATOM 859 O O . CYS A 1 105 ? 16.452 -7.552 -16.436 1.00 97.44 105 CYS A O 1
ATOM 861 N N . THR A 1 106 ? 14.299 -8.029 -16.870 1.00 97.62 106 THR A N 1
ATOM 862 C CA . THR A 1 106 ? 14.283 -9.309 -16.155 1.00 97.62 106 THR A CA 1
ATOM 863 C C . THR A 1 106 ? 15.148 -10.358 -16.852 1.00 97.62 106 THR A C 1
ATOM 865 O O . THR A 1 106 ? 15.908 -11.038 -16.169 1.00 97.62 106 THR A O 1
ATOM 868 N N . ASP A 1 107 ? 15.107 -10.448 -18.181 1.00 97.69 107 ASP A N 1
ATOM 869 C CA . ASP A 1 107 ? 15.925 -11.391 -18.951 1.00 97.69 107 ASP A CA 1
ATOM 870 C C . ASP A 1 107 ? 17.425 -11.128 -18.740 1.00 97.69 107 ASP A C 1
ATOM 872 O O . ASP A 1 107 ? 18.180 -12.055 -18.446 1.00 97.69 107 ASP A O 1
ATOM 876 N N . ILE A 1 108 ? 17.839 -9.853 -18.768 1.00 97.31 108 ILE A N 1
ATOM 877 C CA . ILE A 1 108 ? 19.223 -9.435 -18.467 1.00 97.31 108 ILE A CA 1
ATOM 878 C C . ILE A 1 108 ? 19.630 -9.863 -17.052 1.00 97.31 108 ILE A C 1
ATOM 880 O O . ILE A 1 108 ? 20.738 -10.356 -16.831 1.00 97.31 108 ILE A O 1
ATOM 884 N N . LEU A 1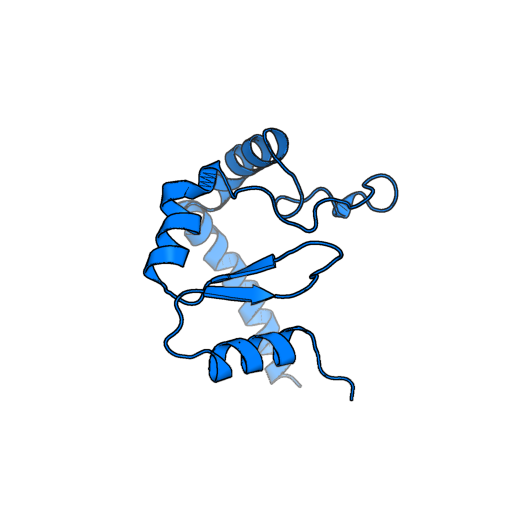 109 ? 18.740 -9.672 -16.074 1.00 97.31 109 LEU A N 1
ATOM 885 C CA . LEU A 1 109 ? 19.004 -10.066 -14.693 1.00 97.31 109 LEU A CA 1
ATOM 886 C C . LEU A 1 109 ? 19.169 -11.587 -14.563 1.00 97.31 109 LEU A C 1
ATOM 888 O O . LEU A 1 109 ? 20.073 -12.040 -13.866 1.00 97.31 109 LEU A O 1
ATOM 892 N N . ILE A 1 110 ? 18.321 -12.372 -15.232 1.00 97.75 110 ILE A N 1
ATOM 893 C CA . ILE A 1 110 ? 18.384 -13.839 -15.212 1.00 97.75 110 ILE A CA 1
ATOM 894 C C . ILE A 1 110 ? 19.683 -14.334 -15.852 1.00 97.75 110 ILE A C 1
ATOM 896 O O . ILE A 1 110 ? 20.351 -15.194 -15.281 1.00 97.75 110 ILE A O 1
ATOM 900 N N . GLU A 1 111 ? 20.071 -13.779 -17.000 1.00 97.62 111 GLU A N 1
ATOM 901 C CA . GLU A 1 111 ? 21.333 -14.120 -17.660 1.00 97.62 111 GLU A CA 1
ATOM 902 C C . GLU A 1 111 ? 22.532 -13.858 -16.739 1.00 97.62 111 GLU A C 1
ATOM 904 O O . GLU A 1 111 ? 23.389 -14.726 -16.574 1.00 97.62 111 GLU A O 1
ATOM 909 N N . TYR A 1 112 ? 22.560 -12.699 -16.072 1.00 97.25 112 TYR A N 1
ATOM 910 C CA . TYR A 1 112 ? 23.612 -12.372 -15.110 1.00 97.25 112 TYR A CA 1
ATOM 911 C C . TYR A 1 112 ? 23.680 -13.368 -13.944 1.00 97.25 112 TYR A C 1
ATOM 913 O O . TYR A 1 112 ? 24.773 -13.726 -13.509 1.00 97.25 112 TYR A O 1
ATOM 921 N N . LEU A 1 113 ? 22.529 -13.813 -13.432 1.00 97.31 113 LEU A N 1
ATOM 922 C CA . LEU A 1 113 ? 22.469 -14.774 -12.329 1.00 97.31 113 LEU A CA 1
ATOM 923 C C . LEU A 1 113 ? 22.875 -16.192 -12.750 1.00 97.31 113 LEU A C 1
ATOM 925 O O . LEU A 1 113 ? 23.455 -16.900 -11.937 1.00 97.31 113 LEU A O 1
ATOM 929 N N . ASN A 1 114 ? 22.594 -16.593 -13.993 1.00 95.75 114 ASN A N 1
ATOM 930 C CA . ASN A 1 114 ? 22.947 -17.917 -14.519 1.00 95.75 114 ASN A CA 1
ATOM 931 C C . ASN A 1 114 ? 24.417 -18.025 -14.953 1.00 95.75 114 ASN A C 1
ATOM 933 O O . ASN A 1 114 ? 24.977 -19.117 -14.952 1.00 95.75 114 ASN A O 1
ATOM 937 N N . ASN A 1 115 ? 25.038 -16.907 -15.336 1.00 87.56 115 ASN A N 1
ATOM 938 C CA . ASN A 1 115 ? 26.450 -16.843 -15.727 1.00 87.56 115 ASN A CA 1
ATOM 939 C C . ASN A 1 115 ? 27.404 -16.690 -14.525 1.00 87.56 115 ASN A C 1
ATOM 941 O O . ASN A 1 115 ? 28.577 -16.348 -14.703 1.00 87.56 115 ASN A O 1
ATOM 945 N N . LYS A 1 116 ? 26.904 -16.911 -13.308 1.00 52.81 116 LYS A N 1
ATOM 946 C CA . LYS A 1 116 ? 27.633 -16.811 -12.046 1.00 52.81 116 LYS A CA 1
ATOM 947 C C . LYS A 1 116 ? 27.597 -18.145 -11.310 1.00 52.81 116 LYS A C 1
ATOM 949 O O . LYS A 1 116 ? 28.619 -18.453 -10.661 1.00 52.81 116 LYS A O 1
#

InterPro domains:
  IPR001128 Cytochrome P450 [PF00067] (27-115)
  IPR036396 Cytochrome P450 superfamily [G3DSA:1.10.630.10] (1-116)
  IPR036396 Cytochrome P450 superfamily [SSF48264] (8-114)
  IPR050476 Insect Cytochrome P450 Detoxification [PTHR24292] (2-116)

Radius of gyration: 20.01 Å; chains: 1; bounding box: 44×39×46 Å

Sequence (116 aa):
MKETLEDSIDKIYKKMDGNKYVGLPNIYGQPTMLLLDPEIIEQILIKDFSHFQDRISSHFDTKVNPLQENLFNLQGQMWKTLRSKLSPTFTSGKLKWMFSQISSCTDILIEYLNNK